Protein AF-A0A8R2JXD1-F1 (afdb_monomer_lite)

Organism: Acyrthosiphon pisum (NCBI:txid7029)

pLDDT: mean 75.81, std 12.92, range [41.62, 93.69]

Sequence (126 aa):
MKHKFDRNPDAALLYSWPTAESSMRQSRRSVCPAVPSTLRELGEYLDINADRYQCNNHNFYQEWIVDNDGKYSVMFACQEIISAVVNQGATELHADATFKVVPSMPHCRQLFMLHLILQNHVKNNN

Radius of gyration: 22.36 Å; chains: 1; bounding box: 61×29×57 Å

Foldseek 3Di:
DVVPCVVPVVVVVVCDPVNVVVVVVVVVVVPDDDFAQALVSVQVVCVVVQVVQDDPNFRQWDGWDQDPVRDIDTDGHGVCVVVVLVVLPQPDKDKDFDDPDDDVGNDDPTDIDIDTDRPPPPPPDD

Secondary structure (DSSP, 8-state):
-HHHHTT-HHHHHT--HHHHHHHHHHHHHHHSPPPPSSHHHHHHHHHHTGGGSEETTEE-EEEEEE-TTS-EEEEE--HHHHHHHHHTT--EEEEE---S---TTTT-S---EEEEE---------

Structure (mmCIF, N/CA/C/O backbone):
data_AF-A0A8R2JXD1-F1
#
_entry.id   AF-A0A8R2JXD1-F1
#
loop_
_atom_site.group_PDB
_atom_site.id
_atom_site.type_symbol
_atom_site.label_atom_id
_atom_site.label_alt_id
_atom_site.label_comp_id
_atom_site.label_asym_id
_atom_site.label_entity_id
_atom_site.label_seq_id
_atom_site.pdbx_PDB_ins_code
_atom_site.Cartn_x
_atom_site.Cartn_y
_atom_site.Cartn_z
_atom_site.occupancy
_atom_site.B_iso_or_equiv
_atom_site.auth_seq_id
_atom_site.auth_comp_id
_atom_site.auth_asym_id
_atom_site.auth_atom_id
_atom_site.pdbx_PDB_model_num
ATOM 1 N N . MET A 1 1 ? 29.409 2.385 0.126 1.00 48.47 1 MET A N 1
ATOM 2 C CA . MET A 1 1 ? 29.986 3.576 -0.546 1.00 48.47 1 MET A CA 1
ATOM 3 C C . MET A 1 1 ? 31.378 3.947 -0.033 1.00 48.47 1 MET A C 1
ATOM 5 O O . MET A 1 1 ? 32.229 4.149 -0.884 1.00 48.47 1 MET A O 1
ATOM 9 N N . LYS A 1 2 ? 31.657 3.937 1.288 1.00 41.62 2 LYS A N 1
ATOM 10 C CA . LYS A 1 2 ? 33.021 4.135 1.847 1.00 41.62 2 LYS A CA 1
ATOM 11 C C . LYS A 1 2 ? 34.114 3.306 1.140 1.00 41.62 2 LYS A C 1
ATOM 13 O O . LYS A 1 2 ? 35.091 3.858 0.664 1.00 41.62 2 LYS A O 1
ATOM 18 N N . HIS A 1 3 ? 33.871 2.014 0.911 1.00 43.25 3 HIS A N 1
ATOM 19 C CA . HIS A 1 3 ? 34.866 1.098 0.326 1.00 43.25 3 HIS A CA 1
ATOM 20 C C . HIS A 1 3 ? 35.240 1.299 -1.160 1.00 43.25 3 HIS A C 1
ATOM 22 O O . HIS A 1 3 ? 36.144 0.608 -1.639 1.00 43.25 3 HIS A O 1
ATOM 28 N N . LYS A 1 4 ? 34.543 2.167 -1.915 1.00 48.16 4 LYS A N 1
ATOM 29 C CA . LYS A 1 4 ? 34.875 2.439 -3.332 1.00 48.16 4 LYS A CA 1
ATOM 30 C C . LYS A 1 4 ? 35.834 3.622 -3.502 1.00 48.16 4 LYS A C 1
ATOM 32 O O . LYS A 1 4 ? 36.596 3.611 -4.459 1.00 48.16 4 LYS A O 1
ATOM 37 N N . PHE A 1 5 ? 35.822 4.587 -2.582 1.00 49.31 5 PHE A N 1
ATOM 38 C CA . PHE A 1 5 ? 36.656 5.793 -2.672 1.00 49.31 5 PHE A CA 1
ATOM 39 C C . PHE A 1 5 ? 38.048 5.616 -2.055 1.00 49.31 5 PHE A C 1
ATOM 41 O O . PHE A 1 5 ? 38.987 6.242 -2.526 1.00 49.31 5 PHE A O 1
ATOM 48 N N . ASP A 1 6 ? 38.216 4.683 -1.109 1.00 54.00 6 ASP A N 1
ATOM 49 C CA . ASP A 1 6 ? 39.531 4.344 -0.528 1.00 54.00 6 ASP A CA 1
ATOM 50 C C . ASP A 1 6 ? 40.538 3.780 -1.544 1.00 54.00 6 ASP A C 1
ATOM 52 O O . ASP A 1 6 ? 41.732 3.723 -1.274 1.00 54.00 6 ASP A O 1
ATOM 56 N N . ARG A 1 7 ? 40.073 3.330 -2.716 1.00 58.47 7 ARG A N 1
ATOM 57 C CA . ARG A 1 7 ? 40.932 2.678 -3.718 1.00 58.47 7 ARG A CA 1
ATOM 58 C C . ARG A 1 7 ? 41.479 3.636 -4.772 1.00 58.47 7 ARG A C 1
ATOM 60 O O . ARG A 1 7 ? 42.371 3.239 -5.513 1.00 58.47 7 ARG A O 1
ATOM 67 N N . ASN A 1 8 ? 40.927 4.847 -4.885 1.00 65.88 8 ASN A N 1
ATOM 68 C CA . ASN A 1 8 ? 41.371 5.838 -5.863 1.00 65.88 8 ASN A CA 1
ATOM 69 C C . ASN A 1 8 ? 40.987 7.268 -5.412 1.00 65.88 8 ASN A C 1
ATOM 71 O O . ASN A 1 8 ? 39.871 7.715 -5.701 1.00 65.88 8 ASN A O 1
ATOM 75 N N . PRO A 1 9 ? 41.879 7.981 -4.702 1.00 66.62 9 PRO A N 1
ATOM 76 C CA . PRO A 1 9 ? 41.606 9.326 -4.191 1.00 66.62 9 PRO A CA 1
ATOM 77 C C . PRO A 1 9 ? 41.441 10.372 -5.307 1.00 66.62 9 PRO A C 1
ATOM 79 O O . PRO A 1 9 ? 40.633 11.288 -5.161 1.00 66.62 9 PRO A O 1
ATOM 82 N N . ASP A 1 10 ? 42.100 10.199 -6.456 1.00 70.62 10 ASP A N 1
ATOM 83 C CA . ASP A 1 10 ? 41.973 11.113 -7.602 1.00 70.62 10 ASP A CA 1
ATOM 84 C C . ASP A 1 10 ? 40.587 11.024 -8.258 1.00 70.62 10 ASP A C 1
ATOM 86 O O . ASP A 1 10 ? 40.028 12.018 -8.724 1.00 70.62 10 ASP A O 1
ATOM 90 N N . ALA A 1 11 ? 39.962 9.843 -8.223 1.00 65.44 11 ALA A N 1
ATOM 91 C CA . ALA A 1 11 ? 38.583 9.673 -8.674 1.00 65.44 11 ALA A CA 1
ATOM 92 C C . ALA A 1 11 ? 37.569 10.394 -7.766 1.00 65.44 11 ALA A C 1
ATOM 94 O O . ALA A 1 11 ? 36.491 10.756 -8.237 1.00 65.44 11 ALA A O 1
ATOM 95 N N . ALA A 1 12 ? 37.897 10.629 -6.489 1.00 65.25 12 ALA A N 1
ATOM 96 C CA . ALA A 1 12 ? 37.038 11.384 -5.576 1.00 65.25 12 ALA A CA 1
ATOM 97 C C . ALA A 1 12 ? 37.001 12.880 -5.932 1.00 65.25 12 ALA A C 1
ATOM 99 O O . ALA A 1 12 ? 35.943 13.496 -5.827 1.00 65.25 12 ALA A O 1
ATOM 100 N N . LEU A 1 13 ? 38.112 13.436 -6.436 1.00 69.31 13 LEU A N 1
ATOM 101 C CA . LEU A 1 13 ? 38.177 14.811 -6.955 1.00 69.31 13 LEU A CA 1
ATOM 102 C C . LEU A 1 13 ? 37.304 15.010 -8.208 1.00 69.31 13 LEU A C 1
ATOM 104 O O . LEU A 1 13 ? 36.796 16.105 -8.439 1.00 69.31 13 LEU A O 1
ATOM 108 N N . LEU A 1 14 ? 37.088 13.950 -8.994 1.00 73.69 14 LEU A N 1
ATOM 109 C CA . LEU A 1 14 ? 36.260 13.952 -10.210 1.00 73.69 14 LEU A CA 1
ATOM 110 C C . LEU A 1 14 ? 34.801 13.515 -9.961 1.00 73.69 14 LEU A C 1
ATOM 112 O O . LEU A 1 14 ? 33.972 13.535 -10.876 1.00 73.69 14 LEU A O 1
ATOM 116 N N . TYR A 1 15 ? 34.454 13.127 -8.731 1.00 76.06 15 TYR A N 1
ATOM 117 C CA . TYR A 1 15 ? 33.119 12.649 -8.369 1.00 76.06 15 TYR A CA 1
ATOM 118 C C . TYR A 1 15 ? 32.203 13.809 -7.968 1.00 76.06 15 TYR A C 1
ATOM 120 O O . TYR A 1 15 ? 31.871 14.014 -6.801 1.00 76.06 15 TYR A O 1
ATOM 128 N N . SER A 1 16 ? 31.797 14.587 -8.970 1.00 83.00 16 SER A N 1
ATOM 129 C CA . SER A 1 16 ? 30.856 15.693 -8.787 1.00 83.00 16 SER A CA 1
ATOM 130 C C . SER A 1 16 ? 29.505 15.221 -8.229 1.00 83.00 16 SER A C 1
ATOM 132 O O . SER A 1 16 ? 29.099 14.070 -8.420 1.00 83.00 16 SER A O 1
ATOM 134 N N . TRP A 1 17 ? 28.768 16.128 -7.583 1.00 80.69 17 TRP A N 1
ATOM 135 C CA . TRP A 1 17 ? 27.421 15.841 -7.081 1.00 80.69 17 TRP A CA 1
ATOM 136 C C . TRP A 1 17 ? 26.477 15.239 -8.147 1.00 80.69 17 TRP A C 1
ATOM 138 O O . TRP A 1 17 ? 25.863 14.214 -7.850 1.00 80.69 17 TRP A O 1
ATOM 148 N N . PRO A 1 18 ? 26.404 15.750 -9.395 1.00 86.50 18 PRO A N 1
ATOM 149 C CA . PRO A 1 18 ? 25.612 15.115 -10.455 1.00 86.50 18 PRO A CA 1
ATOM 150 C C . PRO A 1 18 ? 25.987 13.651 -10.726 1.00 86.50 18 PRO A C 1
ATOM 152 O O . PRO A 1 18 ? 25.113 12.799 -10.901 1.00 86.50 18 PRO A O 1
ATOM 155 N N . THR A 1 19 ? 27.285 13.333 -10.724 1.00 85.94 19 THR A N 1
ATOM 156 C CA . THR A 1 19 ? 27.776 11.955 -10.880 1.00 85.94 19 THR A CA 1
ATOM 157 C C . THR A 1 19 ? 27.343 11.090 -9.697 1.00 85.94 19 THR A C 1
ATOM 159 O O . THR A 1 19 ? 26.904 9.951 -9.884 1.00 85.94 19 THR A O 1
ATOM 162 N N . ALA A 1 20 ? 27.412 11.645 -8.483 1.00 86.19 20 ALA A N 1
ATOM 163 C CA . ALA A 1 20 ? 26.957 10.986 -7.268 1.00 86.19 20 ALA A CA 1
ATOM 164 C C . ALA A 1 20 ? 25.464 10.668 -7.301 1.00 86.19 20 ALA A C 1
ATOM 166 O O . ALA A 1 20 ? 25.070 9.518 -7.095 1.00 86.19 20 ALA A O 1
ATOM 167 N N . GLU A 1 21 ? 24.648 11.667 -7.613 1.00 88.38 21 GLU A N 1
ATOM 168 C CA . GLU A 1 21 ? 23.199 11.552 -7.688 1.00 88.38 21 GLU A CA 1
ATOM 169 C C . GLU A 1 21 ? 22.772 10.549 -8.765 1.00 88.38 21 GLU A C 1
ATOM 171 O O . GLU A 1 21 ? 21.960 9.663 -8.492 1.00 88.38 21 GLU A O 1
ATOM 176 N N . SER A 1 22 ? 23.356 10.631 -9.964 1.00 85.81 22 SER A N 1
ATOM 177 C CA . SER A 1 22 ? 23.061 9.713 -11.070 1.00 85.81 22 SER A CA 1
ATOM 178 C C . SER A 1 22 ? 23.387 8.262 -10.705 1.00 85.81 22 SER A C 1
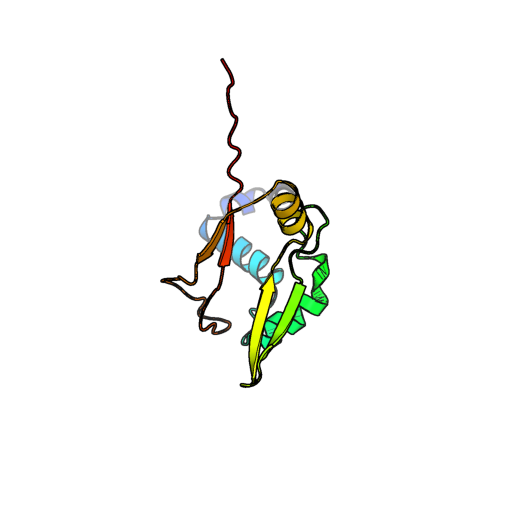ATOM 180 O O . SER A 1 22 ? 22.540 7.375 -10.839 1.00 85.81 22 SER A O 1
ATOM 182 N N . SER A 1 23 ? 24.572 8.027 -10.132 1.00 87.00 23 SER A N 1
ATOM 183 C CA . SER A 1 23 ? 25.006 6.709 -9.651 1.00 87.00 23 SER A CA 1
ATOM 184 C C . SER A 1 23 ? 24.085 6.164 -8.552 1.00 87.00 23 SER A C 1
ATOM 186 O O . SER A 1 23 ? 23.652 5.009 -8.599 1.00 87.00 23 SER A O 1
ATOM 188 N N . MET A 1 24 ? 23.701 7.006 -7.585 1.00 86.81 24 MET A N 1
ATOM 189 C CA . MET A 1 24 ? 22.750 6.636 -6.532 1.00 86.81 24 MET A CA 1
ATOM 190 C C . MET A 1 24 ? 21.367 6.322 -7.097 1.00 86.81 24 MET A C 1
ATOM 192 O O . MET A 1 24 ? 20.746 5.346 -6.677 1.00 86.81 24 MET A O 1
ATOM 196 N N . ARG A 1 25 ? 20.882 7.108 -8.061 1.00 85.75 25 ARG A N 1
ATOM 197 C CA . ARG A 1 25 ? 19.596 6.886 -8.729 1.00 85.75 25 ARG A CA 1
ATOM 198 C C . ARG A 1 25 ? 19.600 5.586 -9.524 1.00 85.75 25 ARG A C 1
ATOM 200 O O . ARG A 1 25 ? 18.616 4.855 -9.471 1.00 85.75 25 ARG A O 1
ATOM 207 N N . GLN A 1 26 ? 20.688 5.277 -10.223 1.00 86.12 26 GLN A N 1
ATOM 208 C CA . GLN A 1 26 ? 20.836 4.028 -10.968 1.00 86.12 26 GLN A CA 1
ATOM 209 C C . GLN A 1 26 ? 20.885 2.818 -10.031 1.00 86.12 26 GLN A C 1
ATOM 211 O O . GLN A 1 26 ? 20.152 1.857 -10.242 1.00 86.12 26 GLN A O 1
ATOM 216 N N . SER A 1 27 ? 21.665 2.904 -8.951 1.00 84.81 27 SER A N 1
ATOM 217 C CA . SER A 1 27 ? 21.728 1.862 -7.920 1.00 84.81 27 SER A CA 1
ATOM 218 C C . SER A 1 27 ? 20.366 1.638 -7.247 1.00 84.81 27 SER A C 1
ATOM 220 O O . SER A 1 27 ? 19.908 0.505 -7.116 1.00 84.81 27 SER A O 1
ATOM 222 N N . ARG A 1 28 ? 19.647 2.722 -6.915 1.00 82.75 28 ARG A N 1
ATOM 223 C CA . ARG A 1 28 ? 18.264 2.656 -6.413 1.00 82.75 28 ARG A CA 1
ATOM 224 C C . ARG A 1 28 ? 17.336 1.971 -7.414 1.00 82.75 28 ARG A C 1
ATOM 226 O O . ARG A 1 28 ? 16.607 1.067 -7.036 1.00 82.75 28 ARG A O 1
ATOM 233 N N . ARG A 1 29 ? 17.406 2.338 -8.696 1.00 79.50 29 ARG A N 1
ATOM 234 C CA . ARG A 1 29 ? 16.600 1.708 -9.754 1.00 79.50 29 ARG A CA 1
ATOM 235 C C . ARG A 1 29 ? 16.880 0.216 -9.910 1.00 79.50 29 ARG A C 1
ATOM 237 O O . ARG A 1 29 ? 15.941 -0.515 -10.173 1.00 79.50 29 ARG A O 1
ATOM 244 N N . SER A 1 30 ? 18.123 -0.236 -9.734 1.00 77.50 30 SER A N 1
ATOM 245 C CA . SER A 1 30 ? 18.453 -1.665 -9.855 1.00 77.50 30 SER A CA 1
ATOM 246 C C . SER A 1 30 ? 17.910 -2.539 -8.724 1.00 77.50 30 SER A C 1
ATOM 248 O O . SER A 1 30 ? 17.824 -3.748 -8.899 1.00 77.50 30 SER A O 1
ATOM 250 N N . VAL A 1 31 ? 17.560 -1.949 -7.576 1.00 79.00 31 VAL A N 1
ATOM 251 C CA . VAL A 1 31 ? 16.993 -2.682 -6.430 1.00 79.00 31 VAL A CA 1
ATOM 252 C C . VAL A 1 31 ? 15.499 -2.426 -6.239 1.00 79.00 31 VAL A C 1
ATOM 254 O O . VAL A 1 31 ? 14.841 -3.172 -5.518 1.00 79.00 31 VAL A O 1
ATOM 257 N N . CYS A 1 32 ? 14.956 -1.378 -6.864 1.00 75.62 32 CYS A N 1
ATOM 258 C CA . CYS A 1 32 ? 13.525 -1.124 -6.861 1.00 75.62 32 CYS A CA 1
ATOM 259 C C . CYS A 1 32 ? 12.811 -2.154 -7.749 1.00 75.62 32 CYS A C 1
ATOM 261 O O . CYS A 1 32 ? 13.203 -2.326 -8.905 1.00 75.62 32 CYS A O 1
ATOM 263 N N . PRO A 1 33 ? 11.750 -2.808 -7.248 1.00 75.88 33 PRO A N 1
ATOM 264 C CA . PRO A 1 33 ? 10.913 -3.652 -8.085 1.00 75.88 33 PRO A CA 1
ATOM 265 C C . PRO A 1 33 ? 10.251 -2.827 -9.192 1.00 75.88 33 PRO A C 1
ATOM 267 O O . PRO A 1 33 ? 10.085 -1.607 -9.072 1.00 75.88 33 PRO A O 1
ATOM 270 N N . ALA A 1 34 ? 9.880 -3.502 -10.278 1.00 79.94 34 ALA A N 1
ATOM 271 C CA . ALA A 1 34 ? 9.102 -2.881 -11.338 1.00 79.94 34 ALA A CA 1
ATOM 272 C C . ALA A 1 34 ? 7.798 -2.315 -10.759 1.00 79.94 34 ALA A C 1
ATOM 274 O O . ALA A 1 34 ? 7.154 -2.953 -9.926 1.00 79.94 34 ALA A O 1
ATOM 275 N N . VAL A 1 35 ? 7.424 -1.107 -11.186 1.00 80.62 35 VAL A N 1
ATOM 276 C CA . VAL A 1 35 ? 6.157 -0.501 -10.770 1.00 80.62 35 VAL A CA 1
ATOM 277 C C . VAL A 1 35 ? 5.027 -1.285 -11.442 1.00 80.62 35 VAL A C 1
ATOM 279 O O . VAL A 1 35 ? 5.013 -1.338 -12.675 1.00 80.62 35 VAL A O 1
ATOM 282 N N . PRO A 1 36 ? 4.101 -1.889 -10.680 1.00 86.44 36 PRO A N 1
ATOM 283 C CA . PRO A 1 36 ? 2.994 -2.635 -11.260 1.00 86.44 36 PRO A CA 1
ATOM 284 C C . PRO A 1 36 ? 2.073 -1.698 -12.043 1.00 86.44 36 PRO A C 1
ATOM 286 O O . PRO A 1 36 ? 1.806 -0.565 -11.631 1.00 86.44 36 PRO A O 1
ATOM 289 N N . SER A 1 37 ? 1.593 -2.169 -13.190 1.00 86.75 37 SER A N 1
ATOM 290 C CA . SER A 1 37 ? 0.752 -1.382 -14.093 1.00 86.75 37 SER A CA 1
ATOM 291 C C . SER A 1 37 ? -0.727 -1.434 -13.714 1.00 86.75 37 SER A C 1
ATOM 293 O O . SER A 1 37 ? -1.475 -0.489 -13.979 1.00 86.75 37 SER A O 1
ATOM 295 N N . THR A 1 38 ? -1.136 -2.499 -13.023 1.00 89.25 38 THR A N 1
ATOM 296 C CA . THR A 1 38 ? -2.503 -2.711 -12.539 1.00 89.25 38 THR A CA 1
ATOM 297 C C . THR A 1 38 ? -2.527 -3.042 -11.048 1.00 89.25 38 THR A C 1
ATOM 299 O O . THR A 1 38 ? -1.536 -3.494 -10.476 1.00 89.25 38 THR A O 1
ATOM 302 N N . LEU A 1 39 ? -3.682 -2.842 -10.405 1.00 89.00 39 LEU A N 1
ATOM 303 C CA . LEU A 1 39 ? -3.889 -3.284 -9.022 1.00 89.00 39 LEU A CA 1
ATOM 304 C C . LEU A 1 39 ? -3.799 -4.810 -8.873 1.00 89.00 39 LEU A C 1
ATOM 306 O O . LEU A 1 39 ? -3.385 -5.280 -7.820 1.00 89.00 39 LEU A O 1
ATOM 310 N N . ARG A 1 40 ? -4.120 -5.571 -9.929 1.00 90.56 40 ARG A N 1
ATOM 311 C CA . ARG A 1 40 ? -3.926 -7.024 -9.949 1.00 90.56 40 ARG A CA 1
ATOM 312 C C . ARG A 1 40 ? -2.448 -7.388 -9.874 1.00 90.56 40 ARG A C 1
ATOM 314 O O . ARG A 1 40 ? -2.062 -8.140 -8.994 1.00 90.56 40 ARG A O 1
ATOM 321 N N . GLU A 1 41 ? -1.628 -6.807 -10.750 1.00 90.62 41 GLU A N 1
ATOM 322 C CA . GLU A 1 41 ? -0.174 -7.025 -10.738 1.00 90.62 41 GLU A CA 1
ATOM 323 C C . GLU A 1 41 ? 0.449 -6.601 -9.406 1.00 90.62 41 GLU A C 1
ATOM 325 O O . GLU A 1 41 ? 1.380 -7.242 -8.928 1.00 90.62 41 GLU A O 1
ATOM 330 N N . LEU A 1 42 ? -0.070 -5.532 -8.789 1.00 90.12 42 LEU A N 1
ATOM 331 C CA . LEU A 1 42 ? 0.339 -5.137 -7.445 1.00 90.12 42 LEU A CA 1
ATOM 332 C C . LEU A 1 42 ? -0.013 -6.220 -6.414 1.00 90.12 42 LEU A C 1
ATOM 334 O O . LEU A 1 42 ? 0.852 -6.572 -5.621 1.00 90.12 42 LEU A O 1
ATOM 338 N N . GLY A 1 43 ? -1.241 -6.747 -6.429 1.00 90.56 43 GLY A N 1
ATOM 339 C CA . GLY A 1 43 ? -1.674 -7.835 -5.543 1.00 90.56 43 GLY A CA 1
ATOM 340 C C . GLY A 1 43 ? -0.829 -9.100 -5.706 1.00 90.56 43 GLY A C 1
ATOM 341 O O . GLY A 1 43 ? -0.228 -9.562 -4.744 1.00 90.56 43 GLY A O 1
ATOM 342 N N . GLU A 1 44 ? -0.672 -9.580 -6.942 1.00 91.25 44 GLU A N 1
ATOM 343 C CA . GLU A 1 44 ? 0.170 -10.740 -7.280 1.00 91.25 44 GLU A CA 1
ATOM 344 C C . GLU A 1 44 ? 1.626 -10.544 -6.819 1.00 91.25 44 GLU A C 1
ATOM 346 O O . GLU A 1 44 ? 2.259 -11.459 -6.291 1.00 91.25 44 GLU A O 1
ATOM 351 N N . TYR A 1 45 ? 2.174 -9.335 -6.985 1.00 90.12 45 TYR A N 1
ATOM 352 C CA . TYR A 1 45 ? 3.517 -9.009 -6.509 1.00 90.12 45 TYR A CA 1
ATOM 353 C C . TYR A 1 45 ? 3.615 -9.046 -4.977 1.00 90.12 45 TYR A C 1
ATOM 355 O O . TYR A 1 45 ? 4.623 -9.516 -4.440 1.00 90.12 45 TYR A O 1
ATOM 363 N N . LEU A 1 46 ? 2.600 -8.540 -4.272 1.00 90.69 46 LEU A N 1
ATOM 364 C CA . LEU A 1 46 ? 2.552 -8.536 -2.809 1.00 90.69 46 LEU A CA 1
ATOM 365 C C . LEU A 1 46 ? 2.433 -9.954 -2.246 1.00 90.69 46 LEU A C 1
ATOM 367 O O . LEU A 1 46 ? 3.138 -10.250 -1.288 1.00 90.69 46 LEU A O 1
ATOM 371 N N . ASP A 1 47 ? 1.662 -10.841 -2.879 1.00 90.75 47 ASP A N 1
ATOM 372 C CA . ASP A 1 47 ? 1.572 -12.258 -2.491 1.00 90.75 47 ASP A CA 1
ATOM 373 C C . ASP A 1 47 ? 2.943 -12.949 -2.533 1.00 90.75 47 ASP A C 1
ATOM 375 O O . ASP A 1 47 ? 3.327 -13.661 -1.606 1.00 90.75 47 ASP A O 1
ATOM 379 N N . ILE A 1 48 ? 3.725 -12.697 -3.589 1.00 90.00 48 ILE A N 1
ATOM 380 C CA . ILE A 1 48 ? 5.072 -13.271 -3.758 1.00 90.00 48 ILE A CA 1
ATOM 381 C C . ILE A 1 48 ? 6.065 -12.710 -2.726 1.00 90.00 48 ILE A C 1
ATOM 383 O O . ILE A 1 48 ? 7.049 -13.368 -2.392 1.00 90.00 48 ILE A O 1
ATOM 387 N N . ASN A 1 49 ? 5.833 -11.490 -2.236 1.00 87.88 49 ASN A N 1
ATOM 388 C CA . ASN A 1 49 ? 6.760 -10.742 -1.383 1.00 87.88 49 ASN A CA 1
ATOM 389 C C . ASN A 1 49 ? 6.148 -10.390 -0.017 1.00 87.88 49 ASN A C 1
ATOM 391 O O . ASN A 1 49 ? 6.509 -9.362 0.562 1.00 87.88 49 ASN A O 1
ATOM 395 N N . ALA A 1 50 ? 5.203 -11.188 0.486 1.00 83.94 50 ALA A N 1
ATOM 396 C CA . ALA A 1 50 ? 4.417 -10.852 1.676 1.00 83.94 50 ALA A CA 1
ATOM 397 C C . ALA A 1 50 ? 5.294 -10.607 2.920 1.00 83.94 50 ALA A C 1
ATOM 399 O O . ALA A 1 50 ? 5.024 -9.715 3.725 1.00 83.94 50 ALA A O 1
ATOM 400 N N . ASP A 1 51 ? 6.402 -11.342 3.026 1.00 83.25 51 ASP A N 1
ATOM 401 C CA . ASP A 1 51 ? 7.421 -11.226 4.071 1.00 83.25 51 ASP A CA 1
ATOM 402 C C . ASP A 1 51 ? 8.141 -9.867 4.083 1.00 83.25 51 ASP A C 1
ATOM 404 O O . ASP A 1 51 ? 8.602 -9.412 5.130 1.00 83.25 51 ASP A O 1
ATOM 408 N N . ARG A 1 52 ? 8.202 -9.170 2.943 1.00 82.75 52 ARG A N 1
ATOM 409 C CA . ARG A 1 52 ? 8.817 -7.837 2.848 1.00 82.75 52 ARG A CA 1
ATOM 410 C C . ARG A 1 52 ? 7.971 -6.733 3.471 1.00 82.75 52 ARG A C 1
ATOM 412 O O . ARG A 1 52 ? 8.499 -5.655 3.742 1.00 82.75 52 ARG A O 1
ATOM 419 N N . TYR A 1 53 ? 6.677 -6.973 3.669 1.00 80.06 53 TYR A N 1
ATOM 420 C CA . TYR A 1 53 ? 5.706 -5.969 4.104 1.00 80.06 53 TYR A CA 1
ATOM 421 C C . TYR A 1 53 ? 5.196 -6.268 5.513 1.00 80.06 53 TYR A C 1
ATOM 423 O O . TYR A 1 53 ? 3.995 -6.397 5.761 1.00 80.06 53 TYR A O 1
ATOM 431 N N . GLN A 1 54 ? 6.145 -6.356 6.444 1.00 78.12 54 GLN A N 1
ATOM 432 C CA . GLN A 1 54 ? 5.885 -6.571 7.861 1.00 78.12 54 GLN A CA 1
ATOM 433 C C . GLN A 1 54 ? 6.187 -5.316 8.685 1.00 78.12 54 GLN A C 1
ATOM 435 O O . GLN A 1 54 ? 7.167 -4.610 8.446 1.00 78.12 54 GLN A O 1
ATOM 440 N N . CYS A 1 55 ? 5.360 -5.058 9.694 1.00 71.19 55 CYS A N 1
ATOM 441 C CA . CYS A 1 55 ? 5.592 -4.055 10.726 1.00 71.19 55 CYS A CA 1
ATOM 442 C C . CYS A 1 55 ? 5.721 -4.778 12.071 1.00 71.19 55 CYS A C 1
ATOM 444 O O . CYS A 1 55 ? 4.788 -5.457 12.483 1.00 71.19 55 CYS A O 1
ATOM 446 N N . ASN A 1 56 ? 6.866 -4.667 12.754 1.00 74.81 56 ASN A N 1
ATOM 447 C CA . ASN A 1 56 ? 7.123 -5.350 14.034 1.00 74.81 56 ASN A CA 1
ATOM 448 C C . ASN A 1 56 ? 6.862 -6.874 14.002 1.00 74.81 56 ASN A C 1
ATOM 450 O O . ASN A 1 56 ? 6.297 -7.417 14.942 1.00 74.81 56 ASN A O 1
ATOM 454 N N . ASN A 1 57 ? 7.273 -7.563 12.930 1.00 78.56 57 ASN A N 1
ATOM 455 C CA . ASN A 1 57 ? 7.003 -8.990 12.665 1.00 78.56 57 ASN A CA 1
ATOM 456 C C . ASN A 1 57 ? 5.524 -9.344 12.421 1.00 78.56 57 ASN A C 1
ATOM 458 O O . ASN A 1 57 ? 5.180 -10.523 12.360 1.00 78.56 57 ASN A O 1
ATOM 462 N N . HIS A 1 58 ? 4.660 -8.347 12.246 1.00 79.62 58 HIS A N 1
ATOM 463 C CA . HIS A 1 58 ? 3.260 -8.540 11.894 1.00 79.62 58 HIS A CA 1
ATOM 464 C C . HIS A 1 58 ? 3.041 -8.222 10.420 1.00 79.62 58 HIS A C 1
ATOM 466 O O . HIS A 1 58 ? 3.511 -7.196 9.920 1.00 79.62 58 HIS A O 1
ATOM 472 N N . ASN A 1 59 ? 2.323 -9.098 9.719 1.00 80.00 59 ASN A N 1
ATOM 473 C CA . ASN A 1 59 ? 1.981 -8.880 8.319 1.00 80.00 59 ASN A CA 1
ATOM 474 C C . ASN A 1 59 ? 1.058 -7.664 8.212 1.00 80.00 59 ASN A C 1
ATOM 476 O O . ASN A 1 59 ? -0.018 -7.632 8.808 1.00 80.00 59 ASN A O 1
ATOM 480 N N . PHE A 1 60 ? 1.508 -6.653 7.471 1.00 84.38 60 PHE A N 1
ATOM 481 C CA . PHE A 1 60 ? 0.723 -5.449 7.221 1.00 84.38 60 PHE A CA 1
ATOM 482 C C . PHE A 1 60 ? -0.110 -5.583 5.945 1.00 84.38 60 PHE A C 1
ATOM 484 O O . PHE A 1 60 ? -1.208 -5.042 5.847 1.00 84.38 60 PHE A O 1
ATOM 491 N N . TYR A 1 61 ? 0.407 -6.315 4.961 1.00 88.94 61 TYR A N 1
ATOM 492 C CA . TYR A 1 61 ? -0.369 -6.754 3.812 1.00 88.94 61 TYR A CA 1
ATOM 493 C C . TYR A 1 61 ? -1.284 -7.918 4.208 1.00 88.94 61 TYR A C 1
ATOM 495 O O . TYR A 1 61 ? -0.831 -8.838 4.889 1.00 88.94 61 TYR A O 1
ATOM 503 N N . GLN A 1 62 ? -2.554 -7.861 3.799 1.00 87.69 62 GLN A N 1
ATOM 504 C CA . GLN A 1 62 ? -3.530 -8.914 4.087 1.00 87.69 62 GLN A CA 1
ATOM 505 C C . GLN A 1 62 ? -3.840 -9.731 2.838 1.00 87.69 62 GLN A C 1
ATOM 507 O O . GLN A 1 62 ? -3.520 -10.911 2.775 1.00 87.69 62 GLN A O 1
ATOM 512 N N . GLU A 1 63 ? -4.454 -9.090 1.846 1.00 90.62 63 GLU A N 1
ATOM 513 C CA . GLU A 1 63 ? -4.883 -9.738 0.611 1.00 90.62 63 GLU A CA 1
ATOM 514 C C . GLU A 1 63 ? -5.227 -8.694 -0.455 1.00 90.62 63 GLU A C 1
ATOM 516 O O . GLU A 1 63 ? -5.252 -7.479 -0.212 1.00 90.62 63 GLU A O 1
ATOM 521 N N . TRP A 1 64 ? -5.519 -9.174 -1.658 1.00 91.88 64 TRP A N 1
ATOM 522 C CA . TRP A 1 64 ? -6.171 -8.407 -2.704 1.00 91.88 64 TRP A CA 1
ATOM 523 C C . TRP A 1 64 ? -7.483 -9.091 -3.087 1.00 91.88 64 TRP A C 1
ATOM 525 O O . TRP A 1 64 ? -7.551 -10.310 -3.212 1.00 91.88 64 TRP A O 1
ATOM 535 N N . ILE A 1 65 ? -8.534 -8.298 -3.266 1.00 92.38 65 ILE A N 1
ATOM 536 C CA . ILE A 1 65 ? -9.895 -8.785 -3.503 1.00 92.38 65 ILE A CA 1
ATOM 537 C C . ILE A 1 65 ? -10.427 -8.277 -4.835 1.00 92.38 65 ILE A C 1
ATOM 539 O O . ILE A 1 65 ? -10.059 -7.193 -5.299 1.00 92.38 65 ILE A O 1
ATOM 543 N N . VAL A 1 66 ? -11.326 -9.061 -5.425 1.00 93.69 66 VAL A N 1
ATOM 544 C CA . VAL A 1 66 ? -12.074 -8.700 -6.629 1.00 93.69 66 VAL A CA 1
ATOM 545 C C . VAL A 1 66 ? -13.542 -8.564 -6.250 1.00 93.69 66 VAL A C 1
ATOM 547 O O . VAL A 1 66 ? -14.125 -9.502 -5.711 1.00 93.69 66 VAL A O 1
ATOM 550 N N .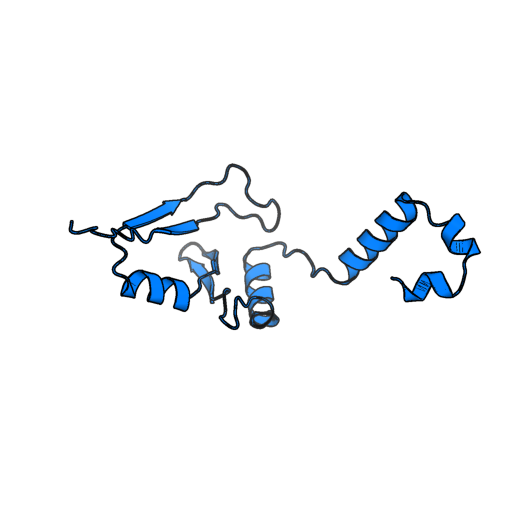 ASP A 1 67 ? -14.128 -7.393 -6.493 1.00 89.19 67 ASP A N 1
ATOM 551 C CA . ASP A 1 67 ? -15.554 -7.171 -6.252 1.00 89.19 67 ASP A CA 1
ATOM 552 C C . ASP A 1 67 ? -16.433 -7.791 -7.355 1.00 89.19 67 ASP A C 1
ATOM 554 O O . ASP A 1 67 ? -15.951 -8.297 -8.373 1.00 89.19 67 ASP A O 1
ATOM 558 N N . ASN A 1 68 ? -17.753 -7.735 -7.162 1.00 93.56 68 ASN A N 1
ATOM 559 C CA . ASN A 1 68 ? -18.726 -8.280 -8.115 1.00 93.56 68 ASN A CA 1
ATOM 560 C C . ASN A 1 68 ? -18.695 -7.582 -9.491 1.00 93.56 68 ASN A C 1
ATOM 562 O O . ASN A 1 68 ? -19.160 -8.158 -10.473 1.00 93.56 68 ASN A O 1
ATOM 566 N N . ASP A 1 69 ? -18.125 -6.375 -9.573 1.00 91.12 69 ASP A N 1
ATOM 567 C CA . ASP A 1 69 ? -17.950 -5.594 -10.802 1.00 91.12 69 ASP A CA 1
ATOM 568 C C . ASP A 1 69 ? -16.556 -5.804 -11.436 1.00 91.12 69 ASP A C 1
ATOM 570 O O . ASP A 1 69 ? -16.168 -5.101 -12.383 1.00 91.12 69 ASP A O 1
ATOM 574 N N . GLY A 1 70 ? -15.771 -6.754 -10.915 1.00 88.44 70 GLY A N 1
ATOM 575 C CA . GLY A 1 70 ? -14.424 -7.066 -11.382 1.00 88.44 70 GLY A CA 1
ATOM 576 C C . GLY A 1 70 ? -13.380 -6.001 -11.035 1.00 88.44 70 GLY A C 1
ATOM 577 O O . GLY A 1 70 ? -12.344 -5.922 -11.703 1.00 88.44 70 GLY A O 1
ATOM 578 N N . LYS A 1 71 ? -13.635 -5.132 -10.050 1.00 87.94 71 LYS A N 1
ATOM 579 C CA . LYS A 1 71 ? -12.652 -4.159 -9.554 1.00 87.94 71 LYS A CA 1
ATOM 580 C C . LYS A 1 71 ? -11.760 -4.799 -8.511 1.00 87.94 71 LYS A C 1
ATOM 582 O O . LYS A 1 71 ? -12.204 -5.549 -7.652 1.00 87.94 71 LYS A O 1
ATOM 587 N N . TYR A 1 72 ? -10.491 -4.434 -8.589 1.00 89.75 72 TYR A N 1
ATOM 588 C CA . TYR A 1 72 ? -9.453 -4.927 -7.704 1.00 89.75 72 TYR A CA 1
ATOM 589 C C . TYR A 1 72 ? -9.257 -3.934 -6.565 1.00 89.75 72 TYR A C 1
ATOM 591 O O . TYR A 1 72 ? -9.141 -2.732 -6.812 1.00 89.75 72 TYR A O 1
ATOM 599 N N . SER A 1 73 ? -9.176 -4.442 -5.343 1.00 88.56 73 SER A N 1
ATOM 600 C CA . SER A 1 73 ? -8.773 -3.687 -4.157 1.00 88.56 73 SER A CA 1
ATOM 601 C C . SER A 1 73 ? -7.623 -4.412 -3.474 1.00 88.56 73 SER A C 1
ATOM 603 O O . SER A 1 73 ? -7.581 -5.637 -3.466 1.00 88.56 73 SER A O 1
ATOM 605 N N . VAL A 1 74 ? -6.685 -3.664 -2.903 1.00 89.06 74 VAL A N 1
ATOM 606 C CA . VAL A 1 74 ? -5.548 -4.213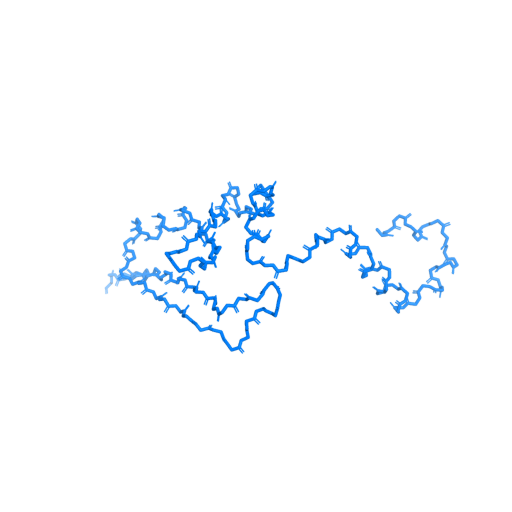 -2.155 1.00 89.06 74 VAL A CA 1
ATOM 607 C C . VAL A 1 74 ? -5.693 -3.753 -0.713 1.00 89.06 74 VAL A C 1
ATOM 609 O O . VAL A 1 74 ? -5.833 -2.554 -0.468 1.00 89.06 74 VAL A O 1
ATOM 612 N N . MET A 1 75 ? -5.688 -4.694 0.229 1.00 88.25 75 MET A N 1
ATOM 613 C CA . MET A 1 75 ? -5.941 -4.420 1.638 1.00 88.25 75 MET A CA 1
ATOM 614 C C . MET A 1 75 ? -4.654 -4.482 2.458 1.00 88.25 75 MET A C 1
ATOM 616 O O . MET A 1 75 ? -3.909 -5.464 2.430 1.00 88.25 75 MET A O 1
ATOM 620 N N . PHE A 1 76 ? -4.445 -3.430 3.244 1.00 85.94 76 PHE A N 1
ATOM 621 C CA . PHE A 1 76 ? -3.409 -3.369 4.263 1.00 85.94 76 PHE A CA 1
ATOM 622 C C . PHE A 1 76 ? -4.064 -3.144 5.622 1.00 85.94 76 PHE A C 1
ATOM 624 O O . PHE A 1 76 ? -4.841 -2.206 5.793 1.00 85.94 76 PHE A O 1
ATOM 631 N N . ALA A 1 77 ? -3.756 -4.007 6.581 1.00 83.06 77 ALA A N 1
ATOM 632 C CA . ALA A 1 77 ? -4.244 -3.927 7.948 1.00 83.06 77 ALA A CA 1
ATOM 633 C C . ALA A 1 77 ? -3.252 -4.620 8.887 1.00 83.06 77 ALA A C 1
ATOM 635 O O . ALA A 1 77 ? -2.501 -5.495 8.472 1.00 83.06 77 ALA A O 1
ATOM 636 N N . CYS A 1 78 ? -3.262 -4.250 10.164 1.00 83.19 78 CYS A N 1
ATOM 637 C CA . CYS A 1 78 ? -2.522 -4.953 11.209 1.00 83.19 78 CYS A CA 1
ATOM 638 C C . CYS A 1 78 ? -3.526 -5.437 12.249 1.00 83.19 78 CYS A C 1
ATOM 640 O O . CYS A 1 78 ? -4.137 -4.629 12.957 1.00 83.19 78 CYS A O 1
ATOM 642 N N . GLN A 1 79 ? -3.712 -6.755 12.315 1.00 81.06 79 GLN A N 1
ATOM 643 C CA . GLN A 1 79 ? -4.709 -7.373 13.184 1.00 81.06 79 GLN A CA 1
ATOM 644 C C . GLN A 1 79 ? -4.435 -7.074 14.658 1.00 81.06 79 GLN A C 1
ATOM 646 O O . GLN A 1 79 ? -5.367 -6.927 15.444 1.00 81.06 79 GLN A O 1
ATOM 651 N N . GLU A 1 80 ? -3.171 -6.944 15.041 1.00 80.00 80 GLU A N 1
ATOM 652 C CA . GLU A 1 80 ? -2.738 -6.648 16.401 1.00 80.00 80 GLU A CA 1
ATOM 653 C C . GLU A 1 80 ? -3.092 -5.225 16.798 1.00 80.00 80 GLU A C 1
ATOM 655 O O . GLU A 1 80 ? -3.597 -5.020 17.897 1.00 80.00 80 GLU A O 1
ATOM 660 N N . ILE A 1 81 ? -2.900 -4.254 15.899 1.00 78.06 81 ILE A N 1
ATOM 661 C CA . ILE A 1 81 ? -3.333 -2.873 16.133 1.00 78.06 81 ILE A CA 1
ATOM 662 C C . ILE A 1 81 ? -4.855 -2.837 16.266 1.00 78.06 81 ILE A C 1
ATOM 664 O O . ILE A 1 81 ? -5.361 -2.284 17.238 1.00 78.06 81 ILE A O 1
ATOM 668 N N . ILE A 1 82 ? -5.582 -3.475 15.343 1.00 81.56 82 ILE A N 1
ATOM 669 C CA . ILE A 1 82 ? -7.050 -3.543 15.392 1.00 81.56 82 ILE A CA 1
ATOM 670 C C . ILE A 1 82 ? -7.512 -4.180 16.708 1.00 81.56 82 ILE A C 1
ATOM 672 O O . ILE A 1 82 ? -8.338 -3.610 17.415 1.00 81.56 82 ILE A O 1
ATOM 676 N N . SER A 1 83 ? -6.943 -5.325 17.082 1.00 83.19 83 SER A N 1
ATOM 677 C CA . SER A 1 83 ? -7.317 -6.054 18.297 1.00 83.19 83 SER A CA 1
ATOM 678 C C . SER A 1 83 ? -6.955 -5.278 19.561 1.00 83.19 83 SER A C 1
ATOM 680 O O . SER A 1 83 ? -7.757 -5.215 20.485 1.00 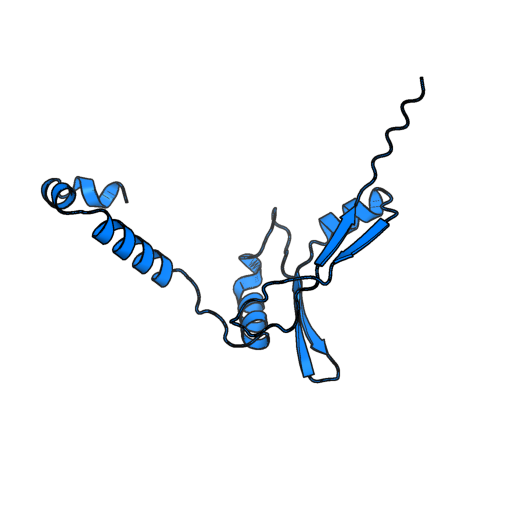83.19 83 SER A O 1
ATOM 682 N N . ALA A 1 84 ? -5.777 -4.650 19.615 1.00 81.44 84 ALA A N 1
ATOM 683 C CA . ALA A 1 84 ? -5.356 -3.831 20.750 1.00 81.44 84 ALA A CA 1
ATOM 684 C C . ALA A 1 84 ? -6.293 -2.638 20.955 1.00 81.44 84 ALA A C 1
ATOM 686 O O . ALA A 1 84 ? -6.681 -2.346 22.083 1.00 81.44 84 ALA A O 1
ATOM 687 N N . VAL A 1 85 ? -6.685 -1.988 19.862 1.00 77.50 85 VAL A N 1
ATOM 688 C CA . VAL A 1 85 ? -7.609 -0.856 19.873 1.00 77.50 85 VAL A CA 1
ATOM 689 C C . VAL A 1 85 ? -9.008 -1.284 20.331 1.00 77.50 85 VAL A C 1
ATOM 691 O O . VAL A 1 85 ? -9.589 -0.658 21.215 1.00 77.50 85 VAL A O 1
ATOM 694 N N . VAL A 1 86 ? -9.536 -2.381 19.781 1.00 81.81 86 VAL A N 1
ATOM 695 C CA . VAL A 1 86 ? -10.846 -2.927 20.174 1.00 81.81 86 VAL A CA 1
ATOM 696 C C . VAL A 1 86 ? -10.842 -3.346 21.648 1.00 81.81 86 VAL A C 1
ATOM 698 O O . VAL A 1 86 ? -11.755 -2.989 22.389 1.00 81.81 86 VAL A O 1
ATOM 701 N N . ASN A 1 87 ? -9.791 -4.030 22.107 1.00 83.94 87 ASN A N 1
ATOM 702 C CA . ASN A 1 87 ? -9.660 -4.482 23.496 1.00 83.94 87 ASN A CA 1
ATOM 703 C C . ASN A 1 87 ? -9.526 -3.329 24.501 1.00 83.94 87 ASN A C 1
ATOM 705 O O . ASN A 1 87 ? -9.912 -3.478 25.657 1.00 83.94 87 ASN A O 1
ATOM 709 N N . GLN A 1 88 ? -8.994 -2.181 24.079 1.00 80.94 88 GLN A N 1
ATOM 710 C CA . GLN A 1 88 ? -8.921 -0.967 24.901 1.00 80.94 88 GLN A CA 1
ATOM 711 C C . GLN A 1 88 ? -10.241 -0.177 24.922 1.00 80.94 88 GLN A C 1
ATOM 713 O O . GLN A 1 88 ? -10.315 0.872 25.556 1.00 80.94 88 GLN A O 1
ATOM 718 N N . GLY A 1 89 ? -11.292 -0.686 24.272 1.00 76.25 89 GLY A N 1
ATOM 719 C CA . GLY A 1 89 ? -12.620 -0.086 24.297 1.00 76.25 89 GLY A CA 1
ATOM 720 C C . GLY A 1 89 ? -12.763 1.104 23.358 1.00 76.25 89 GLY A C 1
ATOM 721 O O . GLY A 1 89 ? -13.482 2.041 23.690 1.00 76.25 89 GLY A O 1
ATOM 722 N N . ALA A 1 90 ? -12.086 1.095 22.205 1.00 74.19 90 ALA A N 1
ATOM 723 C CA . ALA A 1 90 ? -12.291 2.125 21.192 1.00 74.19 90 ALA A CA 1
ATOM 724 C C . ALA A 1 90 ? -13.779 2.249 20.829 1.00 74.19 90 ALA A C 1
ATOM 726 O O . ALA A 1 90 ? -14.414 1.290 20.392 1.00 74.19 90 ALA A O 1
ATOM 727 N N . THR A 1 91 ? -14.327 3.446 21.018 1.00 70.06 91 THR A N 1
ATOM 728 C CA . THR A 1 91 ? -15.743 3.754 20.778 1.00 70.06 91 THR A CA 1
ATOM 729 C C . THR A 1 91 ? -15.983 4.453 19.445 1.00 70.06 91 THR A C 1
ATOM 731 O O . THR A 1 91 ? -17.128 4.558 19.014 1.00 70.06 91 THR A O 1
ATOM 734 N N . GLU A 1 92 ? -14.923 4.936 18.791 1.00 70.56 92 GLU A N 1
ATOM 735 C CA . GLU A 1 92 ? -15.005 5.770 17.592 1.00 70.56 92 GLU A CA 1
ATOM 736 C C . GLU A 1 92 ? -14.098 5.235 16.474 1.00 70.56 92 GLU A C 1
ATOM 738 O O . GLU A 1 92 ? -12.890 5.042 16.641 1.00 70.56 92 GLU A O 1
ATOM 743 N N . LEU A 1 93 ? -14.701 5.019 15.303 1.00 74.44 93 LEU A N 1
ATOM 744 C CA . LEU A 1 93 ? -14.029 4.672 14.054 1.00 74.44 93 LEU A CA 1
ATOM 745 C C . LEU A 1 93 ? -14.260 5.810 13.058 1.00 74.44 93 LEU A C 1
ATOM 747 O O . LEU A 1 93 ? -15.402 6.116 12.718 1.00 74.44 93 LEU A O 1
ATOM 751 N N . HIS A 1 94 ? -13.180 6.403 12.559 1.00 73.56 94 HIS A N 1
ATOM 752 C CA . HIS A 1 94 ? -13.226 7.415 11.511 1.00 73.56 94 HIS A CA 1
ATOM 753 C C . HIS A 1 94 ? -12.756 6.794 10.197 1.00 73.56 94 HIS A C 1
ATOM 755 O O . HIS A 1 94 ? -11.633 6.307 10.090 1.00 73.56 94 HIS A O 1
ATOM 761 N N . ALA A 1 95 ? -13.609 6.815 9.180 1.00 72.00 95 ALA A N 1
ATOM 762 C CA . ALA A 1 95 ? -13.230 6.439 7.826 1.00 72.00 95 ALA A CA 1
ATOM 763 C C . ALA A 1 95 ? -12.942 7.710 7.024 1.00 72.00 95 ALA A C 1
ATOM 765 O O . ALA A 1 95 ? -13.829 8.551 6.878 1.00 72.00 95 ALA A O 1
ATOM 766 N N . ASP A 1 96 ? -11.721 7.848 6.509 1.00 68.81 96 ASP A N 1
ATOM 767 C CA . ASP A 1 96 ? -11.369 8.906 5.567 1.00 68.81 96 ASP A CA 1
ATOM 768 C C . ASP A 1 96 ? -11.192 8.306 4.168 1.00 68.81 96 ASP A C 1
ATOM 770 O O . ASP A 1 96 ? -10.361 7.430 3.916 1.00 68.81 96 ASP A O 1
ATOM 774 N N . ALA A 1 97 ? -12.027 8.777 3.248 1.00 59.03 97 ALA A N 1
ATOM 775 C CA . ALA A 1 97 ? -12.075 8.348 1.857 1.00 59.03 97 ALA A CA 1
ATOM 776 C C . ALA A 1 97 ? -11.393 9.362 0.921 1.00 59.03 97 ALA A C 1
ATOM 778 O O . ALA A 1 97 ? -11.657 9.353 -0.286 1.00 59.03 97 ALA A O 1
ATOM 779 N N . THR A 1 98 ? -10.560 10.261 1.454 1.00 57.06 98 THR A N 1
ATOM 780 C CA . THR A 1 98 ? -10.089 11.433 0.716 1.00 57.06 98 THR A CA 1
ATOM 781 C C . THR A 1 98 ? -8.631 11.308 0.292 1.00 57.06 98 THR A C 1
ATOM 783 O O . THR A 1 98 ? -7.736 11.298 1.127 1.00 57.06 98 THR A O 1
ATOM 786 N N . PHE A 1 99 ? -8.364 11.380 -1.018 1.00 55.28 99 PHE A N 1
ATOM 787 C CA . PHE A 1 99 ? -7.119 11.986 -1.490 1.00 55.28 99 PHE A CA 1
ATOM 788 C C . PHE A 1 99 ? -7.343 12.928 -2.667 1.00 55.28 99 PHE A C 1
ATOM 790 O O . PHE A 1 99 ? -7.988 12.610 -3.661 1.00 55.28 99 PHE A O 1
ATOM 797 N N . LYS A 1 100 ? -6.694 14.088 -2.550 1.00 53.31 100 LYS A N 1
ATOM 798 C CA . LYS A 1 100 ? -6.468 15.080 -3.606 1.00 53.31 100 LYS A CA 1
ATOM 799 C C . LYS A 1 100 ? -5.435 14.600 -4.646 1.00 53.31 100 LYS A C 1
ATOM 801 O O . LYS A 1 100 ? -5.299 15.222 -5.693 1.00 53.31 100 LYS A O 1
ATOM 806 N N . VAL A 1 101 ? -4.692 13.523 -4.350 1.00 56.19 101 VAL A N 1
ATOM 807 C CA . VAL A 1 101 ? -3.645 12.937 -5.204 1.00 56.19 101 VAL A CA 1
ATOM 808 C C . VAL A 1 101 ? -3.694 11.414 -5.087 1.00 56.19 101 VAL A C 1
ATOM 810 O O . VAL A 1 101 ? -3.313 10.851 -4.065 1.00 56.19 101 VAL A O 1
ATOM 813 N N . VAL A 1 102 ? -4.167 10.754 -6.139 1.00 63.44 102 VAL A N 1
ATOM 814 C CA . VAL A 1 102 ? -4.157 9.292 -6.270 1.00 63.44 102 VAL A CA 1
ATOM 815 C C . VAL A 1 102 ? -2.914 8.901 -7.080 1.00 63.44 102 VAL A C 1
ATOM 817 O O . VAL A 1 102 ? -2.567 9.641 -8.008 1.00 63.44 102 VAL A O 1
ATOM 820 N N . PRO A 1 103 ? -2.197 7.806 -6.753 1.00 67.75 103 PRO A N 1
ATOM 821 C CA . PRO A 1 103 ? -1.069 7.364 -7.564 1.00 67.75 103 PRO A CA 1
ATOM 822 C C . PRO A 1 103 ? -1.491 7.192 -9.024 1.00 67.75 103 PRO A C 1
ATOM 824 O O . PRO A 1 103 ? -2.516 6.586 -9.329 1.00 67.75 103 PRO A O 1
ATOM 827 N N . SER A 1 104 ? -0.682 7.738 -9.933 1.00 72.06 104 SER A N 1
ATOM 828 C CA . SER A 1 104 ? -0.920 7.604 -11.368 1.00 72.06 104 SER A CA 1
ATOM 829 C C . SER A 1 104 ? -0.627 6.194 -11.875 1.00 72.06 104 SER A C 1
ATOM 831 O O . SER A 1 104 ? -1.097 5.850 -12.948 1.00 72.06 104 SER A O 1
ATOM 833 N N . MET A 1 105 ? 0.141 5.377 -11.146 1.00 74.00 105 MET A N 1
ATOM 834 C CA . MET A 1 105 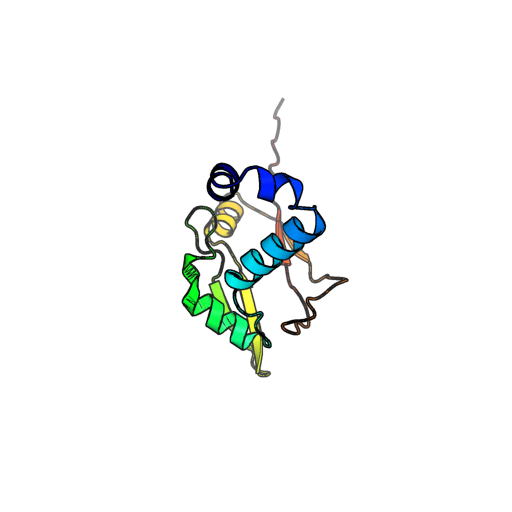? 0.454 3.991 -11.504 1.00 74.00 105 MET A CA 1
ATOM 835 C C . MET A 1 105 ? 0.679 3.136 -10.239 1.00 74.00 105 MET A C 1
ATOM 837 O O . MET A 1 105 ? 1.502 3.532 -9.409 1.00 74.00 105 MET A O 1
ATOM 841 N N . PRO A 1 106 ? 0.008 1.976 -10.098 1.00 76.38 106 PRO A N 1
ATOM 842 C CA . PRO A 1 106 ? -1.148 1.557 -10.896 1.00 76.38 106 PRO A CA 1
ATOM 843 C C . PRO A 1 106 ? -2.300 2.564 -10.747 1.00 76.38 106 PRO A C 1
ATOM 845 O O . PRO A 1 106 ? -2.406 3.236 -9.723 1.00 76.38 106 PRO A O 1
ATOM 848 N N . HIS A 1 107 ? -3.142 2.709 -11.778 1.00 72.88 107 HIS A N 1
ATOM 849 C CA . HIS A 1 107 ? -4.310 3.594 -11.703 1.00 72.88 107 HIS A CA 1
ATOM 850 C C . HIS A 1 107 ? -5.264 3.100 -10.610 1.00 72.88 107 HIS A C 1
ATOM 852 O O . HIS A 1 107 ? -6.018 2.145 -10.807 1.00 72.88 107 HIS A O 1
ATOM 858 N N . CYS A 1 108 ? -5.252 3.775 -9.466 1.00 70.56 108 CYS A N 1
ATOM 859 C CA . CYS A 1 108 ? -6.247 3.591 -8.420 1.00 70.56 108 CYS A CA 1
ATOM 860 C C . CYS A 1 108 ? -7.359 4.625 -8.617 1.00 70.56 108 CYS A C 1
ATOM 862 O O . CYS A 1 108 ? -7.104 5.744 -9.056 1.00 70.56 108 CYS A O 1
ATOM 864 N N . ARG A 1 109 ? -8.608 4.270 -8.303 1.00 66.31 109 ARG A N 1
ATOM 865 C CA . ARG A 1 109 ? -9.703 5.257 -8.273 1.00 66.31 109 ARG A CA 1
ATOM 866 C C . ARG A 1 109 ? -9.753 6.007 -6.950 1.00 66.31 109 ARG A C 1
ATOM 868 O O . ARG A 1 109 ? -10.109 7.179 -6.930 1.00 66.31 109 ARG A O 1
ATOM 875 N N . GLN A 1 110 ? -9.403 5.328 -5.862 1.00 66.50 110 GLN A N 1
ATOM 876 C CA . GLN A 1 110 ? -9.535 5.849 -4.513 1.00 66.50 110 GLN A CA 1
ATOM 877 C C . GLN A 1 110 ? -8.594 5.091 -3.573 1.00 66.50 110 GLN A C 1
ATOM 879 O O . GLN A 1 110 ? -8.375 3.894 -3.754 1.00 66.50 110 GLN A O 1
ATOM 884 N N . LEU A 1 111 ? -8.038 5.793 -2.588 1.00 71.00 111 LEU A N 1
ATOM 885 C CA . LEU A 1 111 ? -7.418 5.191 -1.412 1.00 71.00 111 LEU A CA 1
ATOM 886 C C . LEU A 1 111 ? -8.402 5.372 -0.254 1.00 71.00 111 LEU A C 1
ATOM 888 O O . LEU A 1 111 ? -8.865 6.485 -0.010 1.00 71.00 111 LEU A O 1
ATOM 892 N N . PHE A 1 112 ? -8.740 4.275 0.412 1.00 67.44 112 PHE A N 1
ATOM 893 C CA . PHE A 1 112 ? -9.629 4.260 1.565 1.00 67.44 112 PHE A CA 1
ATOM 894 C C . PHE A 1 112 ? -8.799 3.997 2.818 1.00 67.44 112 PHE A C 1
ATOM 896 O O . PHE A 1 112 ? -8.093 2.990 2.879 1.00 67.44 112 PHE A O 1
ATOM 903 N N . MET A 1 113 ? -8.853 4.904 3.793 1.00 69.31 113 MET A N 1
ATOM 904 C CA . MET A 1 113 ? -8.125 4.771 5.053 1.00 69.31 113 MET A CA 1
ATOM 905 C C . MET A 1 113 ? -9.102 4.709 6.224 1.00 69.31 113 MET A C 1
ATOM 907 O O . MET A 1 113 ? -9.962 5.572 6.392 1.00 69.31 113 MET A O 1
ATOM 911 N N . LEU A 1 114 ? -8.945 3.688 7.064 1.00 69.69 114 LEU A N 1
ATOM 912 C CA . LEU A 1 114 ? -9.663 3.565 8.328 1.00 69.69 114 LEU A CA 1
ATOM 913 C C . LEU A 1 114 ? -8.744 4.001 9.468 1.00 69.69 114 LEU A C 1
ATOM 915 O O . LEU A 1 114 ? -7.703 3.391 9.709 1.00 69.69 114 LEU A O 1
ATOM 919 N N . HIS A 1 115 ? -9.147 5.050 10.176 1.00 68.31 115 HIS A N 1
ATOM 920 C CA . HIS A 1 115 ? -8.483 5.557 11.366 1.00 68.31 115 HIS A CA 1
ATOM 921 C C . HIS A 1 115 ? -9.295 5.166 12.597 1.00 68.31 115 HIS A C 1
ATOM 923 O O . HIS A 1 115 ? -10.438 5.587 12.775 1.00 68.31 115 HIS A O 1
ATOM 929 N N . LEU A 1 116 ? -8.690 4.376 13.475 1.00 64.44 116 LEU A N 1
ATOM 930 C CA . LEU A 1 116 ? -9.258 4.100 14.787 1.00 64.44 116 LEU A CA 1
ATOM 931 C C . LEU A 1 116 ? -8.614 5.029 15.816 1.00 64.44 116 LEU A C 1
ATOM 933 O O . LEU A 1 116 ? -7.387 5.129 15.872 1.00 64.44 116 LEU A O 1
ATOM 937 N N . ILE A 1 117 ? -9.433 5.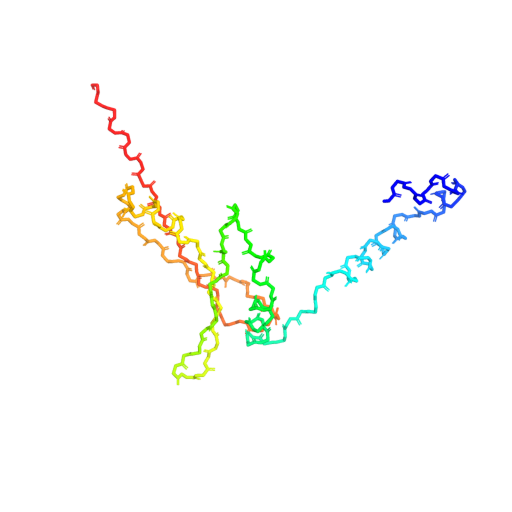696 16.630 1.00 64.69 117 ILE A N 1
ATOM 938 C CA . ILE A 1 117 ? -8.957 6.605 17.675 1.00 64.69 117 ILE A CA 1
ATOM 939 C C . ILE A 1 117 ? -9.240 5.981 19.039 1.00 64.69 117 ILE A C 1
ATOM 941 O O . ILE A 1 117 ? -10.368 5.619 19.363 1.00 64.69 117 ILE A O 1
ATOM 945 N N . LEU A 1 118 ? -8.194 5.885 19.856 1.00 62.62 118 LEU A N 1
ATOM 946 C CA . LEU A 1 118 ? -8.292 5.503 21.259 1.00 62.62 118 LEU A CA 1
ATOM 947 C C . LEU A 1 118 ? -8.425 6.763 22.113 1.00 62.62 118 LEU A C 1
ATOM 949 O O . LEU A 1 118 ? -7.442 7.468 22.348 1.00 62.62 118 LEU A O 1
ATOM 953 N N . GLN A 1 119 ? -9.633 7.053 22.595 1.00 60.53 119 GLN A N 1
ATOM 954 C CA . GLN A 1 119 ? -9.821 8.081 23.614 1.00 60.53 119 GLN A CA 1
ATOM 955 C C . GLN A 1 119 ? -9.454 7.504 24.988 1.00 60.53 119 GLN A C 1
ATOM 957 O O . GLN A 1 119 ? -10.294 6.956 25.700 1.00 60.53 119 GLN A O 1
ATOM 962 N N . ASN A 1 120 ? -8.188 7.645 25.389 1.00 56.19 120 ASN A N 1
ATOM 963 C CA . ASN A 1 120 ? -7.790 7.431 26.781 1.00 56.19 120 ASN A CA 1
ATOM 964 C C . ASN A 1 120 ? -8.346 8.576 27.638 1.00 56.19 120 ASN A C 1
ATOM 966 O O . ASN A 1 120 ? -7.649 9.546 27.938 1.00 56.19 120 ASN A O 1
ATOM 970 N N . HIS A 1 121 ? -9.610 8.478 28.049 1.00 54.88 121 HIS A N 1
ATOM 971 C CA . HIS A 1 121 ? -10.115 9.303 29.137 1.00 54.88 121 HIS A CA 1
ATOM 972 C C . HIS A 1 121 ? -9.442 8.853 30.439 1.00 54.88 121 HIS A C 1
ATOM 974 O O . HIS A 1 121 ? -9.950 7.993 31.157 1.00 54.88 121 HIS A O 1
ATOM 980 N N . VAL A 1 122 ? -8.300 9.459 30.777 1.00 56.53 122 VAL A N 1
ATOM 981 C CA . VAL A 1 122 ? -7.827 9.460 32.163 1.00 56.53 122 VAL A CA 1
ATOM 982 C C . VAL A 1 122 ? -8.846 10.274 32.955 1.00 56.53 122 VAL A C 1
ATOM 984 O O . VAL A 1 122 ? -8.804 11.504 32.976 1.00 56.53 122 VAL A O 1
ATOM 987 N N . LYS A 1 123 ? -9.807 9.597 33.590 1.00 52.28 123 LYS A N 1
ATOM 988 C CA . LYS A 1 123 ? -10.548 10.195 34.700 1.00 52.28 123 LYS A CA 1
ATOM 989 C C . LYS A 1 123 ? -9.544 10.407 35.830 1.00 52.28 123 LYS A C 1
ATOM 991 O O . LYS A 1 123 ? -9.300 9.501 36.622 1.00 52.28 123 LYS A O 1
ATOM 996 N N . ASN A 1 124 ? -8.938 11.590 35.884 1.00 50.69 124 ASN A N 1
ATOM 997 C CA . ASN A 1 124 ? -8.306 12.062 37.108 1.00 50.69 124 ASN A CA 1
ATOM 998 C C . ASN A 1 124 ? -9.431 12.283 38.121 1.00 50.69 124 ASN A C 1
ATOM 1000 O O . ASN A 1 124 ? -10.095 13.316 38.105 1.00 50.69 124 ASN A O 1
ATOM 1004 N N . ASN A 1 125 ? -9.678 11.278 38.955 1.00 51.75 125 ASN A N 1
ATOM 1005 C CA . ASN A 1 125 ? -10.469 11.446 40.162 1.00 51.75 125 ASN A CA 1
ATOM 1006 C C . ASN A 1 125 ? -9.574 12.145 41.192 1.00 51.75 125 ASN A C 1
ATOM 1008 O O . ASN A 1 125 ? -8.774 11.469 41.833 1.00 51.75 125 ASN A O 1
ATOM 1012 N N . ASN A 1 126 ? -9.701 13.467 41.316 1.00 43.88 126 ASN A N 1
ATOM 1013 C CA . ASN A 1 126 ? -9.319 14.228 42.507 1.00 43.88 126 ASN A CA 1
ATOM 1014 C C . ASN A 1 126 ? -10.476 15.152 42.875 1.00 43.88 126 ASN A C 1
ATOM 1016 O O . ASN A 1 126 ? -10.894 15.925 41.984 1.00 43.88 126 ASN A O 1
#